Protein AF-A0A383B1L8-F1 (afdb_monomer_lite)

Radius of gyration: 18.16 Å; chains: 1; bounding box: 56×31×46 Å

Foldseek 3Di:
DPPVVLVVLLVVLLVLLVCLQVVLVVLLVCCVVPPDDDCVVSNVVNLVSNVVSLVSSLVSLVVSVVDPSSVVSNVSSVVSVVVSVVVVVCVVPPPDPDPPDDD

Sequence (103 aa):
MNDNSESKLGVTSFRISILGVLVPVVVAFLSNIFVEGDIKPYYILCFLLFAGFEFIALISGVIGRSSPAGKAGLGISSVFIALGILAVWTILFAPSEPPKDSP

pLDDT: mean 76.3, std 8.33, range [44.12, 87.56]

Secondary structure (DSSP, 8-state):
--HHHHHHHHHHHHHHHHHHHHHHHHHHHHHHHH--S--HHHHHHHHHHHHHHHHHHHHHHHHTTTSHHHHHHHHHHHHHHHHHHHHHHHHHHSPPPPPS---

Organism: NCBI:txid408172

Structure (mmCIF, N/CA/C/O backbone):
data_AF-A0A383B1L8-F1
#
_entry.id   AF-A0A383B1L8-F1
#
loop_
_atom_site.group_PDB
_atom_site.id
_atom_site.type_symbol
_atom_site.label_atom_id
_atom_site.label_alt_id
_atom_site.label_comp_id
_atom_site.label_asym_id
_atom_site.label_entity_id
_atom_site.label_seq_id
_atom_site.pdbx_PDB_ins_code
_atom_site.Cartn_x
_atom_site.Cartn_y
_atom_site.Cartn_z
_atom_site.occupancy
_atom_site.B_iso_or_equiv
_atom_site.auth_seq_id
_atom_site.auth_comp_id
_atom_site.auth_asym_id
_atom_site.auth_atom_id
_atom_site.pdbx_PDB_model_num
ATOM 1 N N . MET A 1 1 ? 23.976 -4.272 -22.037 1.00 44.12 1 MET A N 1
ATOM 2 C CA . MET A 1 1 ? 23.807 -5.368 -21.055 1.00 44.12 1 MET A CA 1
ATOM 3 C C . MET A 1 1 ? 22.925 -4.928 -19.865 1.00 44.12 1 MET A C 1
ATOM 5 O O . MET A 1 1 ? 23.158 -5.384 -18.757 1.00 44.12 1 MET A O 1
ATOM 9 N N . ASN A 1 2 ? 21.894 -4.086 -20.091 1.00 54.16 2 ASN A N 1
ATOM 10 C CA . ASN A 1 2 ? 21.106 -3.415 -19.031 1.00 54.16 2 ASN A CA 1
ATOM 11 C C . ASN A 1 2 ? 19.630 -3.861 -18.917 1.00 54.16 2 ASN A C 1
ATOM 13 O O . ASN A 1 2 ? 18.992 -3.552 -17.915 1.00 54.16 2 ASN A O 1
ATOM 17 N N . ASP A 1 3 ? 19.084 -4.612 -19.881 1.00 55.19 3 ASP A N 1
ATOM 18 C CA . ASP A 1 3 ? 17.647 -4.955 -19.888 1.00 55.19 3 ASP A CA 1
ATOM 19 C C . ASP A 1 3 ? 17.217 -5.875 -18.734 1.00 55.19 3 ASP A C 1
ATOM 21 O O . ASP A 1 3 ? 16.093 -5.796 -18.236 1.00 55.19 3 ASP A O 1
ATOM 25 N N . ASN A 1 4 ? 18.113 -6.747 -18.264 1.00 62.16 4 ASN A N 1
ATOM 26 C CA . ASN A 1 4 ? 17.773 -7.732 -17.233 1.00 62.16 4 ASN A CA 1
ATOM 27 C C . ASN A 1 4 ? 17.598 -7.123 -15.836 1.00 62.16 4 ASN A C 1
ATOM 29 O O . ASN A 1 4 ? 16.800 -7.626 -15.045 1.00 62.16 4 ASN A O 1
ATOM 33 N N . SER A 1 5 ? 18.345 -6.070 -15.499 1.00 63.88 5 SER A N 1
ATOM 34 C CA . SER A 1 5 ? 18.214 -5.383 -14.209 1.00 63.88 5 SER A CA 1
ATOM 35 C C . SER A 1 5 ? 16.958 -4.520 -14.166 1.00 63.88 5 SER A C 1
ATOM 37 O O . SER A 1 5 ? 16.232 -4.539 -13.174 1.00 63.88 5 SER A O 1
ATOM 39 N N . GLU A 1 6 ? 16.658 -3.824 -15.262 1.00 61.47 6 GLU A N 1
ATOM 40 C CA . GLU A 1 6 ? 15.485 -2.954 -15.362 1.00 61.47 6 GLU A CA 1
ATOM 41 C C . GLU A 1 6 ? 14.176 -3.754 -15.361 1.00 61.47 6 GLU A C 1
ATOM 43 O O . GLU A 1 6 ? 13.221 -3.364 -14.687 1.00 61.47 6 GLU A O 1
ATOM 48 N N . SER A 1 7 ? 14.138 -4.924 -16.014 1.00 65.75 7 SER A N 1
ATOM 49 C CA . SER A 1 7 ? 12.950 -5.787 -15.969 1.00 65.75 7 SER A CA 1
ATOM 50 C C . SER A 1 7 ? 12.708 -6.372 -14.569 1.00 65.75 7 SER A C 1
ATOM 52 O O . SER A 1 7 ? 11.572 -6.370 -14.091 1.00 65.75 7 SER A O 1
ATOM 54 N N . LYS A 1 8 ? 13.767 -6.787 -13.853 1.00 74.38 8 LYS A N 1
ATOM 55 C CA . LYS A 1 8 ? 13.666 -7.276 -12.465 1.00 74.38 8 LYS A CA 1
ATOM 56 C C . LYS A 1 8 ? 13.174 -6.195 -11.503 1.00 74.38 8 LYS A C 1
ATOM 58 O O . LYS A 1 8 ? 12.346 -6.491 -10.640 1.00 74.38 8 LYS A O 1
ATOM 63 N N . LEU A 1 9 ? 13.640 -4.957 -11.659 1.00 70.88 9 LEU A N 1
ATOM 64 C CA . LEU A 1 9 ? 13.173 -3.816 -10.866 1.00 70.88 9 LEU A CA 1
ATOM 65 C C . LEU A 1 9 ? 11.696 -3.503 -11.141 1.00 70.88 9 LEU A C 1
ATOM 67 O O . LEU A 1 9 ? 10.937 -3.304 -10.194 1.00 70.88 9 LEU A O 1
ATOM 71 N N . GLY A 1 10 ? 11.256 -3.565 -12.402 1.00 67.50 10 GLY A N 1
ATOM 72 C CA . GLY A 1 10 ? 9.845 -3.394 -12.768 1.00 67.50 10 GLY A CA 1
ATOM 73 C C . GLY A 1 10 ? 8.927 -4.461 -12.160 1.00 67.50 10 GLY A C 1
ATOM 74 O O . GLY A 1 10 ? 7.895 -4.135 -11.576 1.00 67.50 10 GLY A O 1
ATOM 75 N N . VAL A 1 11 ? 9.323 -5.739 -12.218 1.00 75.00 11 VAL A N 1
ATOM 76 C CA . VAL A 1 11 ? 8.579 -6.841 -11.571 1.00 75.00 11 VAL A CA 1
ATOM 77 C C . VAL A 1 11 ? 8.560 -6.679 -10.048 1.00 75.00 11 VAL A C 1
ATOM 79 O O . VAL A 1 11 ? 7.553 -6.972 -9.406 1.00 75.00 11 VAL A O 1
ATOM 82 N N . THR A 1 12 ? 9.655 -6.197 -9.459 1.00 75.56 12 THR A N 1
ATOM 83 C CA . THR A 1 12 ? 9.750 -5.954 -8.013 1.00 75.56 12 THR A CA 1
ATOM 84 C C . THR A 1 12 ? 8.821 -4.819 -7.580 1.00 75.56 12 THR A C 1
ATOM 86 O O . THR A 1 12 ? 8.063 -5.007 -6.637 1.00 75.56 12 THR A O 1
ATOM 89 N N . SER A 1 13 ? 8.793 -3.698 -8.309 1.00 70.75 13 SER A N 1
ATOM 90 C CA . SER A 1 13 ? 7.844 -2.592 -8.084 1.00 70.75 13 SER A CA 1
ATOM 91 C C . SER A 1 13 ? 6.392 -3.080 -8.111 1.00 70.75 13 SER A C 1
ATOM 93 O O . SER A 1 13 ? 5.632 -2.814 -7.182 1.00 70.75 13 SER A O 1
ATOM 95 N N . PHE A 1 14 ? 6.031 -3.887 -9.115 1.00 73.81 14 PHE A N 1
ATOM 96 C CA . PHE A 1 14 ? 4.689 -4.458 -9.227 1.00 73.81 14 PHE A CA 1
ATOM 97 C C . PHE A 1 14 ? 4.327 -5.357 -8.036 1.00 73.81 14 PHE A C 1
ATOM 99 O O . PHE A 1 14 ? 3.249 -5.228 -7.458 1.00 73.81 14 PHE A O 1
ATOM 106 N N . ARG A 1 15 ? 5.243 -6.241 -7.621 1.00 79.94 15 ARG A N 1
ATOM 107 C CA . ARG A 1 15 ? 5.037 -7.107 -6.449 1.00 79.94 15 ARG A CA 1
ATOM 108 C C . ARG A 1 15 ? 4.897 -6.303 -5.162 1.00 79.94 15 ARG A C 1
ATOM 110 O O . ARG A 1 15 ? 4.058 -6.647 -4.339 1.00 79.94 15 ARG A O 1
ATOM 117 N N . ILE A 1 16 ? 5.698 -5.253 -4.994 1.00 79.25 16 ILE A N 1
ATOM 118 C CA . ILE A 1 16 ? 5.654 -4.395 -3.808 1.00 79.25 16 ILE A CA 1
ATOM 119 C C . ILE A 1 16 ? 4.327 -3.638 -3.735 1.00 79.25 16 ILE A C 1
ATOM 121 O O . ILE A 1 16 ? 3.747 -3.605 -2.658 1.00 79.25 16 ILE A O 1
ATOM 125 N N . SER A 1 17 ? 3.800 -3.114 -4.846 1.00 74.75 17 SER A N 1
ATOM 126 C CA . SER A 1 17 ? 2.474 -2.469 -4.844 1.00 74.75 17 SER A CA 1
ATOM 127 C C . SER A 1 17 ? 1.357 -3.465 -4.508 1.00 74.75 17 SER A C 1
ATOM 129 O O . SER A 1 17 ? 0.526 -3.194 -3.646 1.00 74.75 17 SER A O 1
ATOM 131 N N . ILE A 1 18 ? 1.388 -4.682 -5.072 1.00 80.00 18 ILE A N 1
ATOM 132 C CA . ILE A 1 18 ? 0.425 -5.734 -4.700 1.00 80.00 18 ILE A CA 1
ATOM 133 C C . ILE A 1 18 ? 0.499 -6.043 -3.202 1.00 80.00 18 ILE A C 1
ATOM 135 O O . ILE A 1 18 ? -0.531 -6.073 -2.531 1.00 80.00 18 ILE A O 1
ATOM 139 N N . LEU A 1 19 ? 1.705 -6.261 -2.667 1.00 82.88 19 LEU A N 1
ATOM 140 C CA . LEU A 1 19 ? 1.909 -6.511 -1.238 1.00 82.88 19 LEU A CA 1
ATOM 141 C C . LEU A 1 19 ? 1.485 -5.311 -0.383 1.00 82.88 19 LEU A C 1
ATOM 143 O O . LEU A 1 19 ? 0.948 -5.509 0.704 1.00 82.88 19 LEU A O 1
ATOM 147 N N . GLY A 1 20 ? 1.658 -4.096 -0.900 1.00 78.62 20 GLY A N 1
ATOM 148 C CA . GLY A 1 20 ? 1.227 -2.850 -0.281 1.00 78.62 20 GLY A CA 1
ATOM 149 C C . GLY A 1 20 ? -0.269 -2.759 -0.048 1.00 78.62 20 GLY A C 1
ATOM 150 O O . GLY A 1 20 ? -0.679 -2.122 0.911 1.00 78.62 20 GLY A O 1
ATOM 151 N N . VAL A 1 21 ? -1.078 -3.456 -0.846 1.00 79.75 21 VAL A N 1
ATOM 152 C CA . VAL A 1 21 ? -2.528 -3.570 -0.637 1.00 79.75 21 VAL A CA 1
ATOM 153 C C . VAL A 1 21 ? -2.878 -4.837 0.143 1.00 79.75 21 VAL A C 1
ATOM 155 O O . VAL A 1 21 ? -3.665 -4.794 1.088 1.00 79.75 21 VAL A O 1
ATOM 158 N N . LEU A 1 22 ? -2.278 -5.974 -0.217 1.00 87.00 22 LEU A N 1
ATOM 159 C CA . LEU A 1 22 ? -2.603 -7.276 0.371 1.00 87.00 22 LEU A CA 1
ATOM 160 C C . LEU A 1 22 ? -2.277 -7.346 1.863 1.00 87.00 22 LEU A C 1
ATOM 162 O O . LEU A 1 22 ? -3.092 -7.845 2.635 1.00 87.00 22 LEU A O 1
ATOM 166 N N . VAL A 1 23 ? -1.111 -6.845 2.280 1.00 85.06 23 VAL A N 1
ATOM 167 C CA . VAL A 1 23 ? -0.683 -6.914 3.683 1.00 85.06 23 VAL A CA 1
ATOM 168 C C . VAL A 1 23 ? -1.625 -6.108 4.588 1.00 85.06 23 VAL A C 1
ATOM 170 O O . VAL A 1 23 ? -2.140 -6.698 5.538 1.00 85.06 23 VAL A O 1
ATOM 173 N N . PRO A 1 24 ? -1.944 -4.827 4.308 1.00 83.56 24 PRO A N 1
ATOM 174 C CA . PRO A 1 24 ? -2.939 -4.088 5.086 1.00 83.56 24 PRO A CA 1
ATOM 175 C C . PRO A 1 24 ? -4.317 -4.750 5.121 1.00 83.56 24 PRO A C 1
ATOM 177 O O . PRO A 1 24 ? -4.936 -4.793 6.178 1.00 83.56 24 PRO A O 1
ATOM 180 N N . VAL A 1 25 ? -4.792 -5.310 4.003 1.00 84.38 25 VAL A N 1
ATOM 181 C CA . VAL A 1 25 ? -6.092 -6.002 3.957 1.00 84.38 25 VAL A CA 1
ATOM 182 C C . VAL A 1 25 ? -6.100 -7.226 4.872 1.00 84.38 25 VAL A C 1
ATOM 184 O O . VAL A 1 25 ? -7.046 -7.416 5.634 1.00 84.38 25 VAL A O 1
ATOM 187 N N . VAL A 1 26 ? -5.040 -8.037 4.841 1.00 87.56 26 VAL A N 1
ATOM 188 C CA . VAL A 1 26 ? -4.913 -9.209 5.719 1.00 87.56 26 VAL A CA 1
ATOM 189 C C . VAL A 1 26 ? -4.822 -8.782 7.183 1.00 87.56 26 VAL A C 1
ATOM 191 O O . VAL A 1 26 ? -5.494 -9.372 8.024 1.00 87.56 26 VAL A O 1
ATOM 194 N N . VAL A 1 27 ? -4.048 -7.739 7.497 1.00 84.19 27 VAL A N 1
ATOM 195 C CA . VAL A 1 27 ? -3.932 -7.219 8.869 1.00 84.19 27 VAL A CA 1
ATOM 196 C C . VAL A 1 27 ? -5.278 -6.695 9.373 1.00 84.19 27 VAL A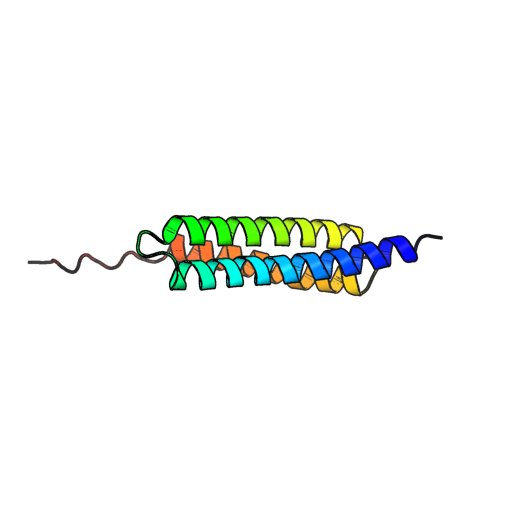 C 1
ATOM 198 O O . VAL A 1 27 ? -5.662 -7.035 10.488 1.00 84.19 27 VAL A O 1
ATOM 201 N N . ALA A 1 28 ? -6.020 -5.941 8.558 1.00 80.94 28 ALA A N 1
ATOM 202 C CA . ALA A 1 28 ? -7.348 -5.435 8.907 1.00 80.94 28 ALA A CA 1
ATOM 203 C C . ALA A 1 28 ? -8.381 -6.561 9.088 1.00 80.94 28 ALA A C 1
ATOM 205 O O . ALA A 1 28 ? -9.232 -6.496 9.972 1.00 80.94 28 ALA A O 1
ATOM 206 N N . PHE A 1 29 ? -8.307 -7.612 8.270 1.00 85.62 29 PHE A N 1
ATOM 207 C CA . PHE A 1 29 ? -9.188 -8.772 8.395 1.00 85.62 29 PHE A CA 1
ATOM 208 C C . PHE A 1 29 ? -8.898 -9.567 9.673 1.00 85.62 29 PHE A C 1
ATOM 210 O O . PHE A 1 29 ? -9.817 -9.909 10.416 1.00 85.62 29 PHE A O 1
ATOM 217 N N . LEU A 1 30 ? -7.619 -9.825 9.960 1.00 85.69 30 LEU A N 1
ATOM 218 C CA . LEU A 1 30 ? -7.209 -10.532 11.171 1.00 85.69 30 LEU A CA 1
ATOM 219 C C . LEU A 1 30 ? -7.511 -9.717 12.431 1.00 85.69 30 LEU A C 1
ATOM 221 O O . LEU A 1 30 ? -7.994 -10.286 13.405 1.00 85.69 30 LEU A O 1
ATOM 225 N N . SER A 1 31 ? -7.286 -8.400 12.429 1.00 83.56 31 SER A N 1
ATOM 226 C CA . SER A 1 31 ? -7.603 -7.573 13.597 1.00 83.56 31 SER A CA 1
ATOM 227 C C . SER A 1 31 ? -9.101 -7.568 13.900 1.00 83.56 31 SER A C 1
ATOM 229 O O . SER A 1 31 ? -9.474 -7.658 15.061 1.00 83.56 31 SER A O 1
ATOM 231 N N . ASN A 1 32 ? -9.960 -7.558 12.878 1.00 80.12 32 ASN A N 1
ATOM 232 C CA . ASN A 1 32 ? -11.411 -7.619 13.065 1.00 80.12 32 ASN A CA 1
ATOM 233 C C . ASN A 1 32 ? -11.883 -8.958 13.672 1.00 80.12 32 ASN A C 1
ATOM 235 O O . ASN A 1 32 ? -12.827 -8.987 14.451 1.00 80.12 32 ASN A O 1
ATOM 239 N N . ILE A 1 33 ? -11.218 -10.070 13.343 1.00 86.25 33 ILE A N 1
ATOM 240 C CA . ILE A 1 33 ? -11.594 -11.400 13.856 1.00 86.25 33 ILE A CA 1
ATOM 241 C C . ILE A 1 33 ? -11.013 -11.672 15.248 1.00 86.25 33 ILE A C 1
ATOM 243 O O . ILE A 1 33 ? -11.673 -12.297 16.073 1.00 86.25 33 ILE A O 1
ATOM 247 N N . PHE A 1 34 ? -9.766 -11.267 15.494 1.00 84.19 34 PHE A N 1
ATOM 248 C CA . PHE A 1 34 ? -8.998 -11.714 16.660 1.00 84.19 34 PHE A CA 1
ATOM 249 C C . PHE A 1 34 ? -8.842 -10.658 17.760 1.00 84.19 34 PHE A C 1
ATOM 251 O O . PHE A 1 34 ? -8.389 -11.002 18.851 1.00 84.19 34 PHE A O 1
ATOM 258 N N . VAL A 1 35 ? -9.170 -9.389 17.499 1.00 80.62 35 VAL A N 1
ATOM 259 C CA . VAL A 1 35 ? -8.991 -8.303 18.472 1.00 80.62 35 VAL A CA 1
ATOM 260 C C . VAL A 1 35 ? -10.347 -7.791 18.943 1.00 80.62 35 VAL A C 1
ATOM 262 O O . VAL A 1 35 ? -11.002 -6.998 18.273 1.00 80.62 35 VAL A O 1
ATOM 265 N N . GLU A 1 36 ? -10.732 -8.191 20.152 1.00 73.75 36 GLU A N 1
ATOM 266 C CA . GLU A 1 36 ? -11.821 -7.556 20.895 1.00 73.75 36 GLU A CA 1
ATOM 267 C C . GLU A 1 36 ? -11.260 -6.339 21.648 1.00 73.75 36 GLU A C 1
ATOM 269 O O . GLU A 1 36 ? -10.544 -6.479 22.639 1.00 73.75 36 GLU A O 1
ATOM 274 N N . GLY A 1 37 ? -11.521 -5.126 21.153 1.00 77.94 37 GLY A N 1
ATOM 275 C CA . GLY A 1 37 ? -11.045 -3.895 21.789 1.00 77.94 37 GLY A CA 1
ATOM 276 C C . GLY A 1 37 ? -10.860 -2.728 20.823 1.00 77.94 37 GLY A C 1
ATOM 277 O O . GLY A 1 37 ? -11.537 -2.631 19.801 1.00 77.94 37 GLY A O 1
ATOM 278 N N . ASP A 1 38 ? -9.943 -1.814 21.155 1.00 77.44 38 ASP A N 1
ATOM 279 C CA . ASP A 1 38 ? -9.647 -0.669 20.294 1.00 77.44 38 ASP A CA 1
ATOM 280 C C . ASP A 1 38 ? -8.865 -1.105 19.044 1.00 77.44 38 ASP A C 1
ATOM 282 O O . ASP A 1 38 ? -7.677 -1.431 19.086 1.00 77.44 38 ASP A O 1
ATOM 286 N N . ILE A 1 39 ? -9.562 -1.097 17.912 1.00 78.38 39 ILE A N 1
ATOM 287 C CA . ILE A 1 39 ? -9.048 -1.459 16.589 1.00 78.38 39 ILE A CA 1
ATOM 288 C C . ILE A 1 39 ? -8.291 -0.310 15.899 1.00 78.38 39 ILE A C 1
ATOM 290 O O . ILE A 1 39 ? -7.602 -0.541 14.902 1.00 78.38 39 ILE A O 1
ATOM 294 N N . LYS A 1 40 ? -8.354 0.926 16.424 1.00 77.62 40 LYS A N 1
ATOM 295 C CA . LYS A 1 40 ? -7.688 2.112 15.848 1.00 77.62 40 LYS A CA 1
ATOM 296 C C . LYS A 1 40 ? -6.190 1.940 15.549 1.00 77.62 40 LYS A C 1
ATOM 298 O O . LYS A 1 40 ? -5.795 2.295 14.435 1.00 77.62 40 LYS A O 1
ATOM 303 N N . PRO A 1 41 ? -5.335 1.405 16.448 1.00 80.50 41 PRO A N 1
ATOM 304 C CA . PRO A 1 41 ? -3.904 1.274 16.159 1.00 80.50 41 PRO A CA 1
ATOM 305 C C . PRO A 1 41 ? -3.616 0.345 14.972 1.00 80.50 41 PRO A C 1
ATOM 307 O O . PRO A 1 41 ? -2.663 0.583 14.231 1.00 80.50 41 PRO A O 1
ATOM 310 N N . TYR A 1 42 ? -4.460 -0.663 14.731 1.00 79.81 42 TYR A N 1
ATOM 311 C CA . TYR A 1 42 ? -4.313 -1.571 13.592 1.00 79.81 42 TYR A CA 1
ATOM 312 C C . TYR A 1 42 ? -4.644 -0.886 12.268 1.00 79.81 42 TYR A C 1
ATOM 314 O O . TYR A 1 42 ? -3.941 -1.103 11.285 1.00 79.81 42 TYR A O 1
ATOM 322 N N . TYR A 1 43 ? -5.650 -0.008 12.238 1.00 79.12 43 TYR A N 1
ATOM 323 C CA . TYR A 1 43 ? -5.936 0.800 11.050 1.00 79.12 43 TYR A CA 1
ATOM 324 C C . TYR A 1 43 ? -4.821 1.806 10.751 1.00 79.12 43 TYR A C 1
ATOM 326 O O . TYR A 1 43 ? -4.452 1.974 9.590 1.00 79.12 43 TYR A O 1
ATOM 334 N N . ILE A 1 44 ? -4.233 2.422 11.784 1.00 82.75 44 ILE A N 1
ATOM 335 C CA . ILE A 1 44 ? -3.061 3.298 11.622 1.00 82.75 44 ILE A CA 1
ATOM 336 C C . ILE A 1 44 ? -1.881 2.501 11.056 1.00 82.75 44 ILE A C 1
ATOM 338 O O . ILE A 1 44 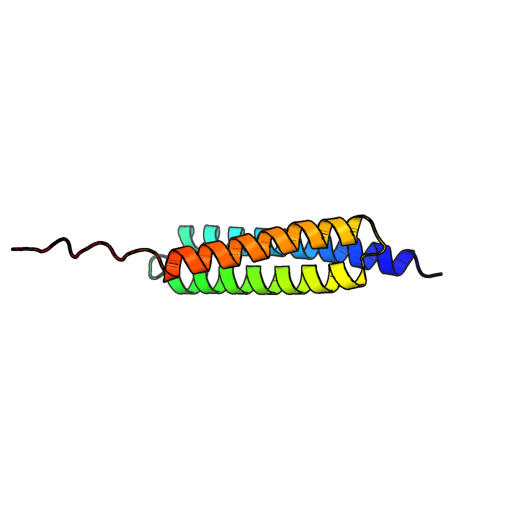? -1.235 2.945 10.108 1.00 82.75 44 ILE A O 1
ATOM 342 N N . LEU A 1 45 ? -1.628 1.299 11.580 1.00 82.81 45 LEU A N 1
ATOM 343 C CA . LEU A 1 45 ? -0.587 0.412 11.066 1.00 82.81 45 LEU A CA 1
ATOM 344 C C . LEU A 1 45 ? -0.850 0.003 9.608 1.00 82.81 45 LEU A C 1
ATOM 346 O O . LEU A 1 45 ? 0.069 0.042 8.795 1.00 82.81 45 LEU A O 1
ATOM 350 N N . CYS A 1 46 ? -2.095 -0.330 9.256 1.00 84.69 46 CYS A N 1
ATOM 351 C CA . CYS A 1 46 ? -2.496 -0.631 7.880 1.00 84.69 46 CYS A CA 1
ATOM 352 C C . CYS A 1 46 ? -2.217 0.545 6.941 1.00 84.69 46 CYS A C 1
ATOM 354 O O . CYS A 1 46 ? -1.671 0.345 5.859 1.00 84.69 46 CYS A O 1
ATOM 356 N N . PHE A 1 47 ? -2.535 1.769 7.371 1.00 82.75 47 PHE A N 1
ATOM 357 C CA . PHE A 1 47 ? -2.256 2.974 6.599 1.00 82.75 47 PHE A CA 1
ATOM 358 C C . PHE A 1 47 ? -0.750 3.212 6.421 1.00 82.75 47 PHE A C 1
ATOM 360 O O . PHE A 1 47 ? -0.305 3.504 5.314 1.00 82.75 47 PHE A O 1
ATOM 367 N N . LEU A 1 48 ? 0.050 3.037 7.478 1.00 85.50 48 LEU A N 1
ATOM 368 C CA . LEU A 1 48 ? 1.508 3.175 7.408 1.00 85.50 48 LEU A CA 1
ATOM 369 C C . LEU A 1 48 ? 2.145 2.130 6.486 1.00 85.50 48 LEU A C 1
ATOM 371 O O . LEU A 1 48 ? 3.026 2.468 5.699 1.00 85.50 48 LEU A O 1
ATOM 375 N N . LEU A 1 49 ? 1.688 0.877 6.558 1.00 84.62 49 LEU A N 1
ATOM 376 C CA . LEU A 1 49 ? 2.151 -0.195 5.678 1.00 84.62 49 LEU A CA 1
ATOM 377 C C . LEU A 1 49 ? 1.789 0.101 4.224 1.00 84.62 49 LEU A C 1
ATOM 379 O O . LEU A 1 49 ? 2.665 0.047 3.365 1.00 84.62 49 LEU A O 1
ATOM 383 N N . PHE A 1 50 ? 0.537 0.477 3.961 1.00 84.31 50 PHE A N 1
ATOM 384 C CA . PHE A 1 50 ? 0.084 0.880 2.632 1.00 84.31 50 PHE A CA 1
ATOM 385 C C . PHE A 1 50 ? 0.934 2.027 2.075 1.00 84.31 50 PHE A C 1
ATOM 387 O O . PHE A 1 50 ? 1.540 1.889 1.016 1.00 84.31 50 PHE A O 1
ATOM 394 N N . ALA A 1 51 ? 1.054 3.128 2.821 1.00 82.50 51 ALA A N 1
ATOM 395 C CA . ALA A 1 51 ? 1.816 4.297 2.398 1.00 82.50 51 ALA A CA 1
ATOM 396 C C . ALA A 1 51 ? 3.300 3.971 2.168 1.00 82.50 51 ALA A C 1
ATOM 398 O O . ALA A 1 51 ? 3.884 4.415 1.181 1.00 82.50 51 ALA A O 1
ATOM 399 N N . GLY A 1 52 ? 3.910 3.170 3.048 1.00 84.31 52 GLY A N 1
ATOM 400 C CA . GLY A 1 52 ? 5.309 2.763 2.934 1.00 84.31 52 GLY A CA 1
ATOM 401 C C . GLY A 1 52 ? 5.572 1.885 1.712 1.00 84.31 52 GLY A C 1
ATOM 402 O O . GLY A 1 52 ? 6.496 2.156 0.945 1.00 84.31 52 GLY A O 1
ATOM 403 N N . PHE A 1 53 ? 4.750 0.856 1.495 1.00 82.75 53 PHE A N 1
ATOM 404 C CA . PHE A 1 53 ? 4.890 -0.019 0.333 1.00 82.75 53 PHE A CA 1
ATOM 405 C C . PHE A 1 53 ? 4.627 0.722 -0.973 1.00 82.75 53 PHE A C 1
ATOM 407 O O . PHE A 1 53 ? 5.403 0.567 -1.914 1.00 82.75 53 PHE A O 1
ATOM 414 N N . GLU A 1 54 ? 3.599 1.566 -1.026 1.00 78.75 54 GLU A N 1
ATOM 415 C CA . GLU A 1 54 ? 3.313 2.368 -2.212 1.00 78.75 54 GLU A CA 1
ATOM 416 C C . GLU A 1 54 ? 4.432 3.372 -2.505 1.00 78.75 54 GLU A C 1
ATOM 418 O O . GLU A 1 54 ? 4.865 3.506 -3.646 1.00 78.75 54 GLU A O 1
ATOM 423 N N . PHE A 1 55 ? 5.025 3.992 -1.483 1.00 81.56 55 PHE A N 1
ATOM 424 C CA . PHE A 1 55 ? 6.183 4.862 -1.681 1.00 81.56 55 PHE A CA 1
ATOM 425 C C . PHE A 1 55 ? 7.391 4.108 -2.269 1.00 81.56 55 PHE A C 1
ATOM 427 O O . PHE A 1 55 ? 8.030 4.582 -3.212 1.00 81.56 55 PHE A O 1
ATOM 434 N N . ILE A 1 56 ? 7.681 2.900 -1.772 1.00 81.38 56 ILE A N 1
ATOM 435 C CA . ILE A 1 56 ? 8.754 2.048 -2.313 1.00 81.38 56 ILE A CA 1
ATOM 436 C C . ILE A 1 56 ? 8.424 1.598 -3.744 1.00 81.38 56 ILE A C 1
ATOM 438 O O . ILE A 1 56 ? 9.315 1.584 -4.603 1.00 81.38 56 ILE A O 1
ATOM 442 N N . ALA A 1 57 ? 7.165 1.247 -4.021 1.00 77.56 57 ALA A N 1
ATOM 443 C CA . ALA A 1 57 ? 6.702 0.867 -5.351 1.00 77.56 57 ALA A CA 1
ATOM 444 C C . ALA A 1 57 ? 6.860 2.021 -6.346 1.00 77.56 57 ALA A C 1
ATOM 446 O O . ALA A 1 57 ? 7.357 1.790 -7.452 1.00 77.56 57 ALA A O 1
ATOM 447 N N . LEU A 1 58 ? 6.534 3.249 -5.930 1.00 79.38 58 LEU A N 1
ATOM 448 C CA . LEU A 1 58 ? 6.699 4.466 -6.714 1.00 79.38 58 LEU A CA 1
ATOM 449 C C . LEU A 1 58 ? 8.172 4.727 -7.039 1.00 79.38 58 LEU A C 1
ATOM 451 O O . LEU A 1 58 ? 8.508 4.860 -8.213 1.00 79.38 58 LEU A O 1
ATOM 455 N N . ILE A 1 59 ? 9.073 4.722 -6.047 1.00 81.06 59 ILE A N 1
ATOM 456 C CA . ILE A 1 59 ? 10.519 4.916 -6.281 1.00 81.06 59 ILE A CA 1
ATOM 457 C C . ILE A 1 59 ? 11.060 3.837 -7.226 1.00 81.06 59 ILE A C 1
ATOM 459 O O . ILE A 1 59 ? 11.745 4.141 -8.205 1.00 81.06 59 ILE A O 1
ATOM 463 N N . SER A 1 60 ? 10.714 2.576 -6.970 1.00 76.50 60 SER A N 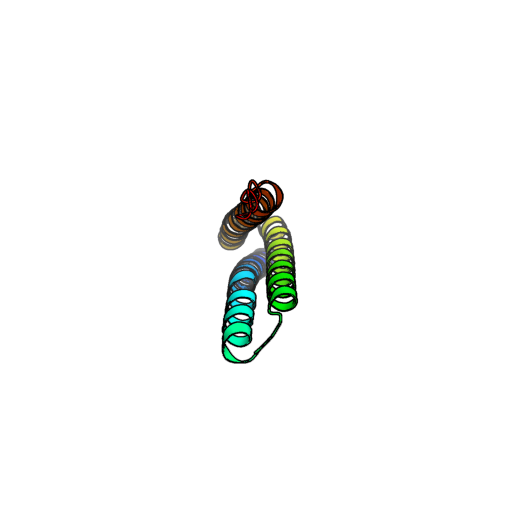1
ATOM 464 C CA . SER A 1 60 ? 11.155 1.445 -7.792 1.00 76.50 60 SER A CA 1
ATOM 465 C C . SER A 1 60 ? 10.608 1.533 -9.222 1.00 76.50 60 SER A C 1
ATOM 467 O O . SER A 1 60 ? 11.307 1.190 -10.175 1.00 76.50 60 SER A O 1
ATOM 469 N N . GLY A 1 61 ? 9.382 2.035 -9.390 1.00 72.94 61 GLY A N 1
ATOM 470 C CA . GLY A 1 61 ? 8.758 2.281 -10.687 1.00 72.94 61 GLY A C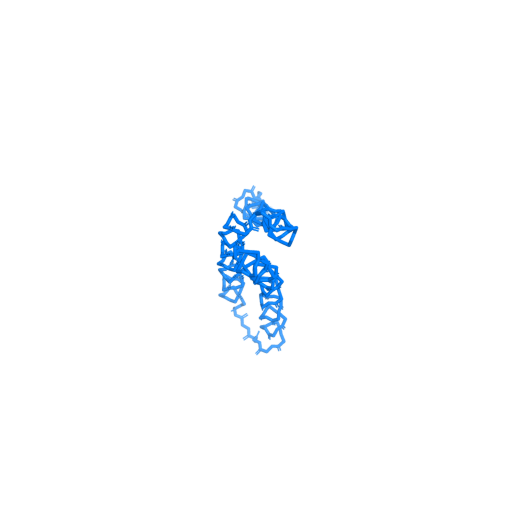A 1
ATOM 471 C C . GLY A 1 61 ? 9.417 3.432 -11.449 1.00 72.94 61 GLY A C 1
ATOM 472 O O . GLY A 1 61 ? 9.660 3.297 -12.646 1.00 72.94 61 GLY A O 1
ATOM 473 N N . VAL A 1 62 ? 9.788 4.528 -10.769 1.00 78.50 62 VAL A N 1
ATOM 474 C CA . VAL A 1 62 ? 10.550 5.647 -11.360 1.00 78.50 62 VAL A CA 1
ATOM 475 C C . VAL A 1 62 ? 11.899 5.170 -11.888 1.00 78.50 62 VAL A C 1
ATOM 477 O O . VAL A 1 62 ? 12.261 5.500 -13.019 1.00 78.50 62 VAL A O 1
ATOM 480 N N . ILE A 1 63 ? 12.612 4.354 -11.108 1.00 78.12 63 ILE A N 1
ATOM 481 C CA . ILE A 1 63 ? 13.903 3.783 -11.510 1.00 78.12 63 ILE A CA 1
ATOM 482 C C . ILE A 1 63 ? 13.717 2.796 -12.677 1.00 78.12 63 ILE A C 1
ATOM 484 O O . ILE A 1 63 ? 14.478 2.829 -13.638 1.00 78.12 63 ILE A O 1
ATOM 488 N N . GLY A 1 64 ? 12.679 1.955 -12.637 1.00 68.88 64 GLY A N 1
ATOM 489 C CA . GLY A 1 64 ? 12.380 0.938 -13.654 1.00 68.88 64 GLY A CA 1
ATOM 490 C C . GLY A 1 64 ? 11.507 1.401 -14.828 1.00 68.88 64 GLY A C 1
ATOM 491 O O . GLY A 1 64 ? 10.976 0.548 -15.549 1.00 68.88 64 GLY A O 1
ATOM 492 N N . ARG A 1 65 ? 11.317 2.717 -15.025 1.00 72.50 65 ARG A N 1
ATOM 493 C CA . ARG A 1 65 ? 10.333 3.306 -15.965 1.00 72.50 65 ARG A CA 1
ATOM 494 C C . ARG A 1 65 ? 10.531 2.925 -17.435 1.00 72.50 65 ARG A C 1
ATOM 496 O O . ARG A 1 65 ? 9.629 3.117 -18.252 1.00 72.50 65 ARG A O 1
ATOM 503 N N . SER A 1 66 ? 11.726 2.462 -17.790 1.00 71.44 66 SER A N 1
ATOM 504 C CA . SER A 1 66 ? 12.066 1.956 -19.123 1.00 71.44 66 SER A CA 1
ATOM 505 C C . SER A 1 66 ? 11.316 0.661 -19.446 1.00 71.44 66 SER A C 1
ATOM 507 O O . SER A 1 66 ? 10.998 0.415 -20.608 1.00 71.44 66 SER A O 1
ATOM 509 N N . SER A 1 67 ? 10.948 -0.124 -18.428 1.00 73.69 67 SER A N 1
ATOM 510 C CA . SER A 1 67 ? 10.190 -1.362 -18.590 1.00 73.69 67 SER A CA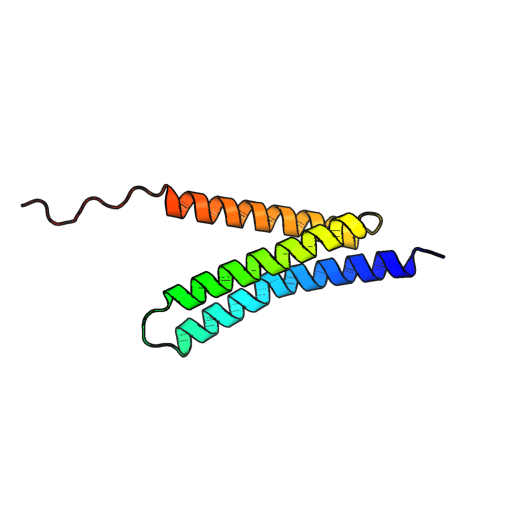 1
ATOM 511 C C . SER A 1 67 ? 8.665 -1.127 -18.563 1.00 73.69 67 SER A C 1
ATOM 513 O O . SER A 1 67 ? 8.175 -0.290 -17.795 1.00 73.69 67 SER A O 1
ATOM 515 N N . PRO A 1 68 ? 7.869 -1.895 -19.337 1.00 74.12 68 PRO A N 1
ATOM 516 C CA . PRO A 1 68 ? 6.404 -1.847 -19.273 1.00 74.12 68 PRO A CA 1
ATOM 517 C C . PRO A 1 68 ? 5.855 -2.114 -17.863 1.00 74.12 68 PRO A C 1
ATOM 519 O O . PRO A 1 68 ? 4.893 -1.475 -17.440 1.00 74.12 68 PRO A O 1
ATOM 522 N N . ALA A 1 69 ? 6.506 -3.011 -17.115 1.00 68.62 69 ALA A N 1
ATOM 523 C CA . ALA A 1 69 ? 6.148 -3.330 -15.735 1.00 68.62 69 ALA A CA 1
ATOM 524 C C . ALA A 1 69 ? 6.393 -2.149 -14.782 1.00 68.62 69 ALA A C 1
ATOM 526 O O . ALA A 1 69 ? 5.543 -1.858 -13.945 1.00 68.62 69 ALA A O 1
ATOM 527 N N . GLY A 1 70 ? 7.506 -1.425 -14.946 1.00 66.19 70 GLY A N 1
ATOM 528 C CA . GLY A 1 70 ? 7.798 -0.223 -14.162 1.00 66.19 70 GLY A CA 1
ATOM 529 C C . GLY A 1 70 ? 6.786 0.897 -14.402 1.00 66.19 70 GLY A C 1
ATOM 530 O O . GLY A 1 70 ? 6.360 1.540 -13.449 1.00 66.19 70 GLY A O 1
ATOM 531 N N . LYS A 1 71 ? 6.322 1.079 -15.649 1.00 74.75 71 LYS A N 1
ATOM 532 C CA . LYS A 1 71 ? 5.241 2.030 -15.977 1.00 74.75 71 LYS A CA 1
ATOM 533 C C . LYS A 1 71 ? 3.908 1.645 -15.337 1.00 74.75 71 LYS A C 1
ATOM 535 O O . LYS A 1 71 ? 3.224 2.515 -14.803 1.00 74.75 71 LYS A O 1
ATOM 540 N N . ALA A 1 72 ? 3.550 0.360 -15.374 1.00 73.88 72 ALA A N 1
ATOM 541 C CA . ALA A 1 72 ? 2.332 -0.138 -14.740 1.00 73.88 72 ALA A CA 1
ATOM 542 C C . ALA A 1 72 ? 2.381 0.027 -13.211 1.00 73.88 72 ALA A C 1
ATOM 544 O O . ALA A 1 72 ? 1.427 0.538 -12.630 1.00 73.88 72 ALA A O 1
ATOM 545 N N . GLY A 1 73 ? 3.508 -0.326 -12.580 1.00 71.00 73 GLY A N 1
ATOM 546 C CA . GLY A 1 73 ? 3.727 -0.138 -11.143 1.00 71.00 73 GLY A CA 1
ATOM 547 C C . GLY A 1 73 ? 3.632 1.328 -10.721 1.00 71.00 73 GLY A C 1
ATOM 548 O O . GLY A 1 73 ? 2.939 1.643 -9.761 1.00 71.00 73 GLY A O 1
ATOM 549 N N . LEU A 1 74 ? 4.232 2.240 -11.494 1.00 75.69 74 LEU A N 1
ATOM 550 C CA . LEU A 1 74 ? 4.113 3.686 -11.282 1.00 75.69 74 LEU A CA 1
ATOM 551 C C . LEU A 1 74 ? 2.666 4.182 -11.360 1.00 75.69 74 LEU A C 1
ATOM 553 O O . LEU A 1 74 ? 2.233 4.951 -10.506 1.00 75.69 74 LEU A O 1
ATOM 557 N N . GLY A 1 75 ? 1.929 3.759 -12.391 1.00 78.31 75 GLY A N 1
ATOM 558 C CA . GLY A 1 75 ? 0.549 4.189 -12.603 1.00 78.31 75 GLY A CA 1
ATOM 559 C C . GLY A 1 75 ? -0.373 3.726 -11.478 1.00 78.31 75 GLY A C 1
ATOM 560 O O . GLY A 1 75 ? -1.084 4.538 -10.893 1.00 78.31 75 GLY A O 1
ATOM 561 N N . ILE A 1 76 ? -0.308 2.437 -11.139 1.00 76.75 76 ILE A N 1
ATOM 562 C CA . ILE A 1 76 ? -1.094 1.843 -10.052 1.00 76.75 76 ILE A CA 1
ATOM 563 C C . ILE A 1 76 ? -0.754 2.523 -8.723 1.00 76.75 76 ILE A C 1
ATOM 565 O O . ILE A 1 76 ? -1.653 2.962 -8.007 1.00 76.75 76 ILE A O 1
ATOM 569 N N . SER A 1 77 ? 0.539 2.696 -8.445 1.00 78.25 77 SER A N 1
ATOM 570 C CA . SER A 1 77 ? 0.993 3.291 -7.196 1.00 78.25 77 SER A CA 1
ATOM 571 C C . SER A 1 77 ? 0.582 4.752 -7.041 1.00 78.25 77 SER A C 1
ATOM 573 O O . SER A 1 77 ? 0.073 5.166 -6.000 1.00 78.25 77 SER A O 1
ATOM 575 N N . SER A 1 78 ? 0.694 5.539 -8.113 1.00 80.38 78 SER A N 1
ATOM 576 C CA . SER A 1 78 ? 0.241 6.929 -8.111 1.00 80.38 78 SER A CA 1
ATOM 577 C C . SER A 1 78 ? -1.263 7.049 -7.856 1.00 80.38 78 SER A C 1
ATOM 579 O O . SER A 1 78 ? -1.683 7.970 -7.155 1.00 80.38 78 SER A O 1
ATOM 581 N N . VAL A 1 79 ? -2.077 6.144 -8.412 1.00 83.75 79 VAL A N 1
ATOM 582 C CA . VAL A 1 79 ? -3.530 6.120 -8.175 1.00 83.75 79 VAL A CA 1
ATOM 583 C C . VAL A 1 79 ? -3.826 5.762 -6.720 1.00 83.75 79 VAL A C 1
ATOM 585 O O . VAL A 1 79 ? -4.630 6.437 -6.080 1.00 83.75 79 VAL A O 1
ATOM 588 N N . PHE A 1 80 ? -3.150 4.753 -6.172 1.00 81.62 80 PHE A N 1
ATOM 589 C CA . PHE A 1 80 ? -3.323 4.347 -4.779 1.00 81.62 80 PHE A CA 1
ATOM 590 C C . PHE A 1 80 ? -2.912 5.437 -3.788 1.00 81.62 80 PHE A C 1
ATOM 592 O O . PHE A 1 80 ? -3.649 5.702 -2.840 1.00 81.62 80 PHE A O 1
ATOM 599 N N . ILE A 1 81 ? -1.804 6.136 -4.037 1.00 82.94 81 ILE A N 1
ATOM 600 C CA . ILE A 1 81 ? -1.394 7.289 -3.228 1.00 82.94 81 ILE A CA 1
ATOM 601 C C . ILE A 1 81 ? -2.445 8.403 -3.304 1.00 82.94 81 ILE A C 1
ATOM 603 O O . ILE A 1 81 ? -2.831 8.940 -2.267 1.00 82.94 81 ILE A O 1
ATOM 607 N N . ALA A 1 82 ? -2.956 8.724 -4.497 1.00 84.12 82 ALA A N 1
ATOM 608 C CA . ALA A 1 82 ? -3.993 9.744 -4.658 1.00 84.12 82 ALA A CA 1
ATOM 609 C C . ALA A 1 82 ? -5.283 9.384 -3.899 1.00 84.12 82 ALA A C 1
ATOM 611 O O . ALA A 1 82 ? -5.851 10.235 -3.215 1.00 84.12 82 ALA A O 1
ATOM 612 N N . LEU A 1 83 ? -5.713 8.119 -3.961 1.00 83.62 83 LEU A N 1
ATOM 613 C CA . LEU A 1 83 ? -6.858 7.618 -3.196 1.00 83.62 83 LEU A CA 1
ATOM 614 C C . LEU A 1 83 ? -6.603 7.658 -1.686 1.00 83.62 83 LEU A C 1
ATOM 616 O O . LEU A 1 83 ? -7.493 8.049 -0.936 1.00 83.62 83 LEU A O 1
ATOM 620 N N . GLY A 1 84 ? -5.396 7.307 -1.237 1.00 81.75 84 GLY A N 1
ATOM 621 C CA . GLY A 1 84 ? -5.004 7.396 0.170 1.00 81.75 84 GLY A CA 1
ATOM 622 C C . GLY A 1 84 ? -5.048 8.832 0.696 1.00 81.75 84 GLY A C 1
ATOM 623 O O . GLY A 1 84 ? -5.607 9.081 1.762 1.00 81.75 84 GLY A O 1
ATOM 624 N N . ILE A 1 85 ? -4.531 9.792 -0.078 1.00 84.25 85 ILE A N 1
ATOM 625 C CA . ILE A 1 85 ? -4.600 11.224 0.252 1.00 84.25 85 ILE A CA 1
ATOM 626 C C . ILE A 1 85 ? -6.055 11.692 0.299 1.00 84.25 85 ILE A C 1
ATOM 628 O O . ILE A 1 85 ? -6.443 12.375 1.246 1.00 84.25 85 ILE A O 1
ATOM 632 N N . LEU A 1 86 ? -6.871 11.306 -0.687 1.00 84.69 86 LEU A N 1
ATOM 633 C CA . LEU A 1 86 ? -8.285 11.669 -0.730 1.00 84.69 86 LEU A CA 1
ATOM 634 C C . LEU A 1 86 ? -9.045 11.105 0.476 1.00 84.69 86 LEU A C 1
ATOM 636 O O . LEU A 1 86 ? -9.818 11.830 1.093 1.00 84.69 86 LEU A O 1
ATOM 640 N N . ALA A 1 87 ? -8.788 9.853 0.858 1.00 78.69 87 ALA A N 1
ATOM 641 C CA . ALA A 1 87 ? -9.393 9.234 2.033 1.00 78.69 87 ALA A CA 1
ATOM 642 C C . ALA A 1 87 ? -9.036 10.000 3.318 1.00 78.69 87 ALA A C 1
ATOM 644 O O . ALA A 1 87 ? -9.926 10.362 4.090 1.00 78.69 87 ALA A O 1
ATOM 645 N N . VAL A 1 88 ? -7.756 10.333 3.519 1.00 82.38 88 VAL A N 1
ATOM 646 C CA . VAL A 1 88 ? -7.314 11.147 4.666 1.00 82.38 88 VAL A CA 1
ATOM 647 C C . VAL A 1 88 ? -7.980 12.520 4.654 1.00 82.38 88 VAL A C 1
ATOM 649 O O . VAL A 1 88 ? -8.479 12.967 5.685 1.00 82.38 88 VAL A O 1
ATOM 652 N N . TRP A 1 89 ? -8.049 13.167 3.490 1.00 82.56 89 TRP A N 1
ATOM 653 C CA . TRP A 1 89 ? -8.720 14.452 3.336 1.00 82.56 89 TRP A CA 1
ATOM 654 C C . TRP A 1 89 ? -10.195 14.358 3.732 1.00 82.56 89 TRP A C 1
ATOM 656 O O . TRP A 1 89 ? -10.676 15.156 4.529 1.00 82.56 89 TRP A O 1
ATOM 666 N N . THR A 1 90 ? -10.917 13.347 3.245 1.00 78.94 90 THR A N 1
ATOM 667 C CA . THR A 1 90 ? -12.327 13.164 3.606 1.00 78.94 90 THR A CA 1
ATOM 668 C C . THR A 1 90 ? -12.525 12.917 5.095 1.00 78.94 90 THR A C 1
ATOM 670 O O . THR A 1 90 ? -13.490 13.421 5.645 1.00 78.94 90 THR A O 1
ATOM 673 N N . ILE A 1 91 ? -11.614 12.214 5.772 1.00 78.12 91 ILE A N 1
ATOM 674 C CA . ILE A 1 91 ? -11.715 11.968 7.218 1.00 78.12 91 ILE A CA 1
ATOM 675 C C . ILE A 1 91 ? -11.441 13.248 8.019 1.00 78.12 91 ILE A C 1
ATOM 677 O O . ILE A 1 91 ? -12.144 13.522 8.987 1.00 78.12 91 ILE A O 1
ATOM 681 N N . LEU A 1 92 ? -10.440 14.039 7.624 1.00 78.44 92 LEU A N 1
ATOM 682 C CA . LEU A 1 92 ? -10.069 15.274 8.327 1.00 78.44 92 LEU A CA 1
ATOM 683 C C . LEU A 1 92 ? -11.084 16.404 8.133 1.00 78.44 92 LEU A C 1
ATOM 685 O O . LEU A 1 92 ? -11.270 17.218 9.033 1.00 78.44 92 LEU A O 1
ATOM 689 N N . PHE A 1 93 ? -11.712 16.465 6.957 1.00 75.94 93 PHE A N 1
ATOM 690 C CA . PHE A 1 93 ? -12.642 17.531 6.579 1.00 75.94 93 PHE A CA 1
ATOM 691 C C . PHE A 1 93 ? -14.110 17.085 6.560 1.00 75.94 93 PHE A C 1
ATOM 693 O O . PHE A 1 93 ? -14.975 17.882 6.194 1.00 75.94 93 PHE A O 1
ATOM 700 N N . ALA A 1 94 ? -14.418 15.842 6.948 1.00 71.25 94 ALA A N 1
ATOM 701 C CA . ALA A 1 94 ? -15.798 15.424 7.150 1.00 71.25 94 ALA A CA 1
ATOM 702 C C . ALA A 1 94 ? -16.425 16.296 8.251 1.00 71.25 94 ALA A C 1
ATOM 704 O O . ALA A 1 94 ? -15.855 16.396 9.342 1.00 71.25 94 ALA A O 1
ATOM 705 N N . PRO A 1 95 ? -17.584 16.931 7.998 1.00 59.66 95 PRO A N 1
ATOM 706 C CA . PRO A 1 95 ? -18.291 17.656 9.038 1.00 59.66 95 PRO A CA 1
ATOM 707 C C . PRO A 1 95 ? -18.643 16.674 10.159 1.00 59.66 95 PRO A C 1
ATOM 709 O O . PRO A 1 95 ? -19.306 15.665 9.923 1.00 59.66 95 PRO A O 1
ATOM 712 N N . SER A 1 96 ? -18.172 16.953 11.376 1.00 64.50 96 SER A N 1
ATOM 713 C CA . SER A 1 96 ? -18.572 16.213 12.571 1.00 64.50 96 SER A CA 1
ATOM 714 C C . SER A 1 96 ? -20.090 16.311 12.713 1.00 64.50 96 SER A C 1
ATOM 716 O O . SER A 1 96 ? -20.613 17.429 12.712 1.00 64.50 96 SER A O 1
ATOM 718 N N . GLU A 1 97 ? -20.789 15.175 12.813 1.00 64.69 97 GLU A N 1
ATOM 719 C CA . GLU A 1 97 ? -22.228 15.165 13.098 1.00 64.69 97 GLU A CA 1
ATOM 720 C C . GLU A 1 97 ? -22.523 16.112 14.278 1.00 64.69 97 GLU A C 1
ATOM 722 O O . GLU A 1 97 ? -21.793 16.074 15.278 1.00 64.69 97 GLU A O 1
ATOM 727 N N . PRO A 1 98 ? -23.545 16.985 14.187 1.00 59.25 98 PRO A N 1
ATOM 728 C CA . PRO A 1 98 ? -23.937 17.792 15.332 1.00 59.25 98 PRO A CA 1
ATOM 729 C C . PRO A 1 98 ? -24.318 16.853 16.488 1.00 59.25 98 PRO A C 1
ATOM 731 O O . PRO A 1 98 ? -24.928 15.807 16.239 1.00 59.25 98 PRO A O 1
ATOM 734 N N . PRO A 1 99 ? -23.957 17.184 17.743 1.00 63.12 99 PRO A N 1
ATOM 735 C CA . PRO A 1 99 ? -24.270 16.338 18.886 1.00 63.12 99 PRO A CA 1
ATOM 736 C C . PRO A 1 99 ? -25.776 16.058 18.920 1.00 63.12 99 PRO A C 1
ATOM 738 O O . PRO A 1 99 ? -26.587 16.983 18.879 1.00 63.12 99 PRO A O 1
ATOM 741 N N . LYS A 1 100 ? -26.142 14.772 19.001 1.00 61.81 100 LYS A N 1
ATOM 742 C CA . LYS A 1 100 ? -27.533 14.282 19.077 1.00 61.81 100 LYS A CA 1
ATOM 743 C C . LYS A 1 100 ? -28.265 14.654 20.375 1.00 61.81 100 LYS A C 1
ATOM 745 O O . LYS A 1 100 ? -29.365 14.166 20.592 1.00 61.81 100 LYS A O 1
ATOM 750 N N . ASP A 1 101 ? -27.698 15.552 21.173 1.00 69.56 101 ASP A N 1
ATOM 751 C CA . ASP A 1 101 ? -28.275 16.063 22.409 1.00 69.56 101 ASP A CA 1
ATOM 752 C C . ASP A 1 101 ? -28.406 17.590 22.299 1.00 69.56 101 ASP A C 1
ATOM 754 O O . ASP A 1 101 ? -27.589 18.361 22.802 1.00 69.56 101 ASP A O 1
ATOM 758 N N . SER A 1 102 ? -29.430 18.030 21.567 1.00 58.47 102 SER A N 1
ATOM 759 C CA . SER A 1 102 ? -30.030 19.358 21.747 1.00 58.47 102 SER A CA 1
ATOM 760 C C . SER A 1 102 ? -31.315 19.153 22.566 1.00 58.47 102 SER A C 1
ATOM 762 O O . SER A 1 102 ? -32.014 18.182 22.280 1.00 58.47 102 SER A O 1
ATOM 764 N N . PRO A 1 103 ? -31.573 19.988 23.589 1.00 64.69 103 PRO A N 1
ATOM 765 C CA . PRO A 1 103 ? -32.479 19.713 24.715 1.00 64.69 103 PRO A CA 1
ATOM 766 C C . PRO A 1 103 ? -33.939 19.432 24.347 1.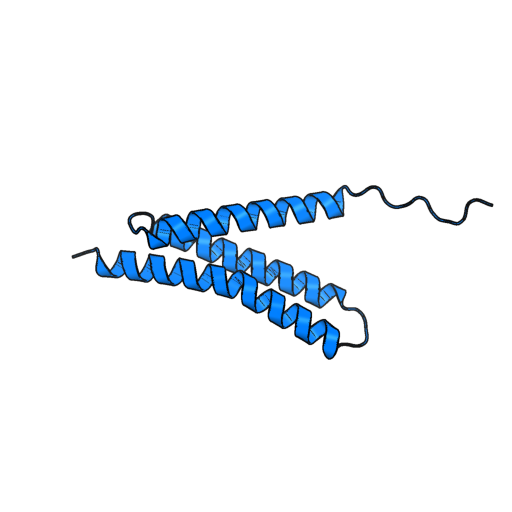00 64.69 103 PRO A C 1
ATOM 768 O O . PRO A 1 103 ? -34.424 19.998 23.341 1.00 64.69 103 PRO A O 1
#